Protein AF-S6UNH2-F1 (afdb_monomer_lite)

pLDDT: mean 91.47, std 14.05, range [48.41, 98.62]

Structure (mmCIF, N/CA/C/O backbone):
data_AF-S6UNH2-F1
#
_entry.id   AF-S6UNH2-F1
#
loop_
_atom_site.group_PDB
_atom_site.id
_atom_site.type_symbol
_atom_site.label_atom_id
_atom_site.label_alt_id
_atom_site.label_comp_id
_atom_site.label_asym_id
_atom_site.label_entity_id
_atom_site.label_seq_id
_atom_site.pdbx_PDB_ins_code
_atom_site.Cartn_x
_atom_site.Cartn_y
_atom_site.Cartn_z
_atom_site.occupancy
_atom_site.B_iso_or_equiv
_atom_site.auth_seq_id
_atom_site.auth_comp_id
_atom_site.auth_asym_id
_atom_site.auth_atom_id
_atom_site.pdbx_PDB_model_num
ATOM 1 N N . ILE A 1 1 ? -15.394 4.368 2.231 1.00 92.94 1 ILE A N 1
ATOM 2 C CA . ILE A 1 1 ? -13.967 4.770 2.104 1.00 92.94 1 ILE A CA 1
ATOM 3 C C . ILE A 1 1 ? -13.036 3.638 2.526 1.00 92.94 1 ILE A C 1
ATOM 5 O O . ILE A 1 1 ? -12.241 3.225 1.700 1.00 92.94 1 ILE A O 1
ATOM 9 N N . ALA A 1 2 ? -13.166 3.082 3.737 1.00 96.62 2 ALA A N 1
ATOM 10 C CA . ALA A 1 2 ? -12.270 2.028 4.234 1.00 96.62 2 ALA A CA 1
ATOM 11 C C . ALA A 1 2 ? -12.104 0.830 3.270 1.00 96.62 2 ALA A C 1
ATOM 13 O O . ALA A 1 2 ? -10.986 0.505 2.887 1.00 96.62 2 ALA A O 1
ATOM 14 N N . LEU A 1 3 ? -13.210 0.255 2.776 1.00 97.50 3 LEU A N 1
ATOM 15 C CA . LEU A 1 3 ? -13.170 -0.822 1.772 1.00 97.50 3 LEU A CA 1
ATOM 16 C C . LEU A 1 3 ? -12.497 -0.404 0.455 1.00 97.50 3 LEU A C 1
ATOM 18 O O . LEU A 1 3 ? -11.778 -1.197 -0.139 1.00 97.50 3 LEU A O 1
ATOM 22 N N . ALA A 1 4 ? -12.698 0.840 0.012 1.00 98.31 4 ALA A N 1
ATOM 23 C CA . ALA A 1 4 ? -12.071 1.353 -1.204 1.00 98.31 4 ALA A CA 1
ATOM 24 C C . ALA A 1 4 ? -10.552 1.533 -1.035 1.00 98.31 4 ALA A C 1
ATOM 26 O O . ALA A 1 4 ? -9.813 1.270 -1.975 1.00 98.31 4 ALA A O 1
ATOM 27 N N . LEU A 1 5 ? -10.084 1.923 0.159 1.00 98.38 5 LEU A N 1
ATOM 28 C CA . LEU A 1 5 ? -8.654 2.005 0.478 1.00 98.38 5 LEU A CA 1
ATOM 29 C C . LEU A 1 5 ? -7.993 0.622 0.449 1.00 98.38 5 LEU A C 1
ATOM 31 O O . LEU A 1 5 ? -6.960 0.453 -0.196 1.00 98.38 5 LEU A O 1
ATOM 35 N N . VAL A 1 6 ? -8.620 -0.373 1.088 1.00 98.56 6 VAL A N 1
ATOM 36 C CA . VAL A 1 6 ? -8.122 -1.758 1.079 1.00 98.56 6 VAL A CA 1
ATOM 37 C C . VAL A 1 6 ? -8.106 -2.318 -0.340 1.00 98.56 6 VAL A C 1
ATOM 39 O O . VAL A 1 6 ? -7.088 -2.849 -0.774 1.00 98.56 6 VAL A O 1
ATOM 42 N N . LEU A 1 7 ? -9.207 -2.168 -1.082 1.00 98.56 7 LEU A N 1
ATOM 43 C CA . LEU A 1 7 ? -9.312 -2.678 -2.446 1.00 98.56 7 LEU A CA 1
ATOM 44 C C . LEU A 1 7 ? -8.326 -1.983 -3.391 1.00 98.56 7 LEU A C 1
ATOM 46 O O . LEU A 1 7 ? -7.657 -2.655 -4.167 1.00 98.56 7 LEU A O 1
ATOM 50 N N . GLY A 1 8 ? -8.204 -0.656 -3.312 1.00 98.38 8 GLY A N 1
ATOM 51 C CA . GLY A 1 8 ? -7.279 0.113 -4.142 1.00 98.38 8 GLY A CA 1
ATOM 52 C C . GLY A 1 8 ? -5.822 -0.291 -3.918 1.00 98.38 8 GLY A C 1
ATOM 53 O O . GLY A 1 8 ? -5.107 -0.547 -4.884 1.00 98.38 8 GLY A O 1
ATOM 54 N N . GLY A 1 9 ? -5.397 -0.427 -2.658 1.00 98.31 9 GLY A N 1
ATOM 55 C CA . GLY A 1 9 ? -4.051 -0.910 -2.349 1.00 98.31 9 GLY A CA 1
ATOM 56 C C . GLY A 1 9 ? -3.836 -2.362 -2.788 1.00 98.31 9 GLY A C 1
ATOM 57 O O . GLY A 1 9 ? -2.827 -2.671 -3.417 1.00 98.31 9 GLY A O 1
ATOM 58 N N . ALA A 1 10 ? -4.810 -3.249 -2.558 1.00 98.50 10 ALA A N 1
ATOM 59 C CA . ALA A 1 10 ? -4.717 -4.643 -2.992 1.00 98.50 10 ALA A CA 1
ATOM 60 C C . ALA A 1 10 ? -4.582 -4.766 -4.519 1.00 98.50 10 ALA A C 1
ATOM 62 O O . ALA A 1 10 ? -3.759 -5.542 -4.998 1.00 98.50 10 ALA A O 1
ATOM 63 N N . LEU A 1 11 ? -5.345 -3.973 -5.279 1.00 98.62 11 LEU A N 1
ATOM 64 C CA . LEU A 1 11 ? -5.265 -3.943 -6.739 1.00 98.62 11 LEU A CA 1
ATOM 65 C C . LEU A 1 11 ? -3.934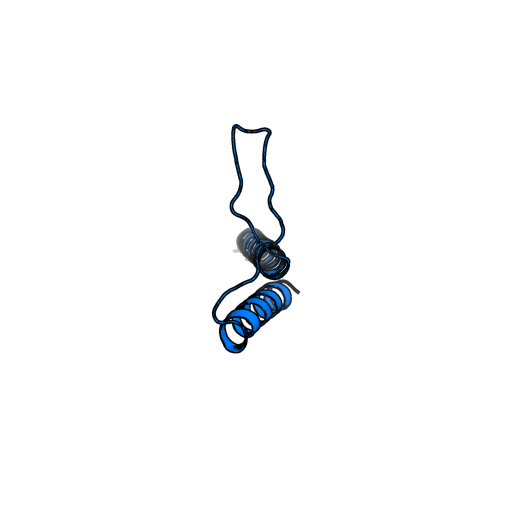 -3.373 -7.244 1.00 98.62 11 LEU A C 1
ATOM 67 O O . LEU A 1 11 ? -3.385 -3.926 -8.191 1.00 98.62 11 LEU A O 1
ATOM 71 N N . GLY A 1 12 ? -3.386 -2.328 -6.614 1.00 98.06 12 GLY A N 1
ATOM 72 C CA . GLY A 1 12 ? -2.068 -1.789 -6.979 1.00 98.06 12 GLY A CA 1
ATOM 73 C C . GLY A 1 12 ? -0.956 -2.826 -6.802 1.00 98.06 12 GLY A C 1
ATOM 74 O O . GLY A 1 12 ? -0.226 -3.139 -7.737 1.00 98.06 12 GLY A O 1
ATOM 75 N N . ASN A 1 13 ? -0.919 -3.468 -5.635 1.00 98.38 13 ASN A N 1
ATOM 76 C CA . ASN A 1 13 ? 0.034 -4.535 -5.334 1.00 98.38 13 ASN A CA 1
ATOM 77 C C . ASN A 1 13 ? -0.176 -5.805 -6.184 1.00 98.38 13 ASN A C 1
ATOM 79 O O . ASN A 1 13 ? 0.762 -6.583 -6.385 1.00 98.38 13 ASN A O 1
ATOM 83 N N . LEU A 1 14 ? -1.404 -6.067 -6.643 1.00 98.44 14 LEU A N 1
ATOM 84 C CA . LEU A 1 14 ? -1.697 -7.150 -7.583 1.00 98.44 14 LEU A CA 1
ATOM 85 C C . LEU A 1 14 ? -1.187 -6.809 -8.984 1.00 98.44 14 LEU A C 1
ATOM 87 O O . LEU A 1 14 ? -0.575 -7.661 -9.621 1.00 98.44 14 LEU A O 1
ATOM 91 N N . TYR A 1 15 ? -1.415 -5.579 -9.447 1.00 98.31 15 TYR A N 1
ATOM 92 C CA . TYR A 1 15 ? -0.932 -5.106 -10.741 1.00 98.31 15 TYR A CA 1
ATOM 93 C C . TYR A 1 15 ? 0.589 -5.242 -10.844 1.00 98.31 15 TYR A C 1
ATOM 95 O O . TYR A 1 15 ? 1.076 -5.850 -11.797 1.00 98.31 15 TYR A O 1
ATOM 103 N N . ASP A 1 16 ? 1.325 -4.788 -9.826 1.00 97.81 16 ASP A N 1
ATOM 104 C CA . ASP A 1 16 ? 2.783 -4.921 -9.779 1.00 97.81 16 ASP A CA 1
ATOM 105 C C . ASP A 1 16 ? 3.216 -6.387 -9.894 1.00 97.81 16 ASP A C 1
ATOM 107 O O . ASP A 1 16 ? 4.059 -6.736 -10.717 1.00 97.81 16 ASP A O 1
ATOM 111 N N . ARG A 1 17 ? 2.568 -7.293 -9.154 1.00 97.81 17 ARG A N 1
ATOM 112 C CA . ARG A 1 17 ? 2.871 -8.730 -9.238 1.00 97.81 17 ARG A CA 1
ATOM 113 C C . ARG A 1 17 ? 2.588 -9.322 -10.615 1.00 97.81 17 ARG A C 1
ATOM 115 O O . ARG A 1 17 ? 3.349 -10.174 -11.059 1.00 97.81 17 ARG A O 1
ATOM 122 N N . VAL A 1 18 ? 1.516 -8.898 -11.280 1.00 98.44 18 VAL A N 1
ATOM 123 C CA . VAL A 1 18 ? 1.147 -9.409 -12.608 1.00 98.44 18 VAL A CA 1
ATOM 124 C C . VAL A 1 18 ? 2.092 -8.886 -13.690 1.00 98.44 18 VAL A C 1
ATOM 126 O O . VAL A 1 18 ? 2.469 -9.643 -14.579 1.00 98.44 18 VAL A O 1
ATOM 129 N N . VAL A 1 19 ? 2.483 -7.612 -13.623 1.00 98.38 19 VAL A N 1
ATOM 130 C CA . VAL A 1 19 ? 3.266 -6.954 -14.682 1.00 98.38 19 VAL A CA 1
ATOM 131 C C . VAL A 1 19 ? 4.772 -7.089 -14.462 1.00 98.38 19 VAL A C 1
ATOM 133 O O . VAL A 1 19 ? 5.520 -7.280 -15.417 1.00 98.38 19 VAL A O 1
ATOM 136 N N . LEU A 1 20 ? 5.224 -6.999 -13.212 1.00 97.75 20 LEU A N 1
ATOM 137 C CA . LEU A 1 20 ? 6.639 -6.944 -12.833 1.00 97.75 20 LEU A CA 1
ATOM 138 C C . LEU A 1 20 ? 7.125 -8.238 -12.161 1.00 97.75 20 LEU A C 1
ATOM 140 O O . LEU A 1 20 ? 8.328 -8.432 -11.987 1.00 97.75 20 LEU A O 1
ATOM 144 N N . GLY A 1 21 ? 6.212 -9.122 -11.743 1.00 97.69 21 GLY A N 1
ATOM 145 C CA . GLY A 1 21 ? 6.534 -10.356 -11.013 1.00 97.69 21 GLY A CA 1
ATOM 146 C C . GLY A 1 21 ? 6.863 -10.153 -9.528 1.00 97.69 21 GLY A C 1
ATOM 147 O O . GLY A 1 21 ? 7.094 -11.125 -8.813 1.00 97.69 21 GLY A O 1
ATOM 148 N N . HIS A 1 22 ? 6.881 -8.910 -9.045 1.00 96.56 22 HIS A N 1
ATOM 149 C CA . HIS A 1 22 ? 7.153 -8.534 -7.657 1.00 96.56 22 HIS A CA 1
ATOM 150 C C . HIS A 1 22 ? 6.525 -7.169 -7.348 1.00 96.56 22 HIS A C 1
ATOM 152 O O . HIS A 1 22 ? 6.082 -6.474 -8.256 1.00 96.56 22 HIS A O 1
ATOM 158 N N . VAL A 1 23 ? 6.471 -6.798 -6.068 1.00 97.94 23 VAL A N 1
ATOM 159 C CA . VAL A 1 23 ? 6.023 -5.467 -5.630 1.00 97.94 23 VAL A CA 1
ATOM 160 C C . VAL A 1 23 ? 7.226 -4.553 -5.481 1.00 97.94 23 VAL A C 1
ATOM 162 O O . VAL A 1 23 ? 8.268 -4.990 -4.992 1.00 97.94 23 VAL A O 1
ATOM 165 N N . ILE A 1 24 ? 7.079 -3.295 -5.895 1.00 97.50 24 ILE A N 1
ATOM 166 C CA . ILE A 1 24 ? 8.105 -2.279 -5.674 1.00 97.50 24 ILE A CA 1
ATOM 167 C C . ILE A 1 24 ? 7.846 -1.593 -4.331 1.00 97.50 24 ILE A C 1
ATOM 169 O O . ILE A 1 24 ? 6.897 -0.819 -4.183 1.00 97.50 24 ILE A O 1
ATOM 173 N N . ASP A 1 25 ? 8.749 -1.830 -3.384 1.00 97.38 25 ASP A N 1
ATOM 174 C CA . ASP A 1 25 ? 8.793 -1.140 -2.098 1.00 97.38 25 ASP A CA 1
ATOM 175 C C . ASP A 1 25 ? 9.838 -0.023 -2.143 1.00 97.38 25 ASP A C 1
ATOM 177 O O . ASP A 1 25 ? 10.993 -0.246 -2.509 1.00 97.38 25 ASP A O 1
ATOM 181 N N . PHE A 1 26 ? 9.441 1.196 -1.777 1.00 97.06 26 PHE A N 1
ATOM 182 C CA . PHE A 1 26 ? 10.306 2.381 -1.885 1.00 97.06 26 PHE A CA 1
ATOM 183 C C . PHE A 1 26 ? 10.353 3.236 -0.616 1.00 97.06 26 PHE A C 1
ATOM 185 O O . PHE A 1 26 ? 11.197 4.126 -0.508 1.00 97.06 26 PHE A O 1
ATOM 192 N N . ILE A 1 27 ? 9.474 2.984 0.357 1.00 97.62 27 ILE A N 1
ATOM 193 C CA . ILE A 1 27 ? 9.457 3.692 1.636 1.00 97.62 27 ILE A CA 1
ATOM 194 C C . ILE A 1 27 ? 10.171 2.825 2.668 1.00 97.62 27 ILE A C 1
ATOM 196 O O . ILE A 1 27 ? 9.647 1.800 3.091 1.00 97.62 27 ILE A O 1
ATOM 200 N N . LEU A 1 28 ? 11.361 3.250 3.096 1.00 97.94 28 LEU A N 1
ATOM 201 C CA . LEU A 1 28 ? 12.123 2.600 4.160 1.00 97.94 28 LEU A CA 1
ATOM 202 C C . LEU A 1 28 ? 12.175 3.510 5.388 1.00 97.94 28 LEU A C 1
ATOM 204 O O . LEU A 1 28 ? 12.852 4.537 5.389 1.00 97.94 28 LEU A O 1
ATOM 208 N N . VAL A 1 29 ? 11.475 3.118 6.450 1.00 97.75 29 VAL A N 1
ATOM 209 C CA . VAL A 1 29 ? 11.515 3.818 7.739 1.00 97.75 29 VAL A CA 1
ATOM 210 C C . VAL A 1 29 ? 12.512 3.110 8.643 1.00 97.75 29 VAL A C 1
ATOM 212 O O . VAL A 1 29 ? 12.457 1.896 8.813 1.00 97.75 29 VAL A O 1
ATOM 215 N N . HIS A 1 30 ? 13.429 3.855 9.248 1.00 97.12 30 HIS A N 1
ATOM 216 C CA . HIS A 1 30 ? 14.429 3.283 10.141 1.00 97.12 30 HIS A CA 1
ATOM 217 C C . HIS A 1 30 ? 14.793 4.252 11.266 1.00 97.12 30 HIS A C 1
ATOM 219 O O . HIS A 1 30 ? 14.596 5.46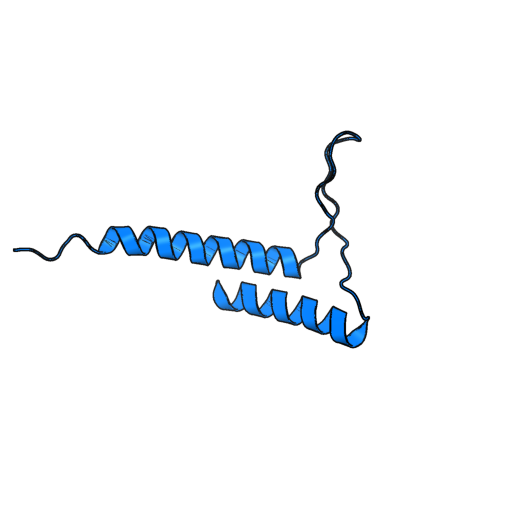3 11.161 1.00 97.12 30 HIS A O 1
ATOM 225 N N . TRP A 1 31 ? 15.329 3.708 12.357 1.00 97.25 31 TRP A N 1
ATOM 226 C CA . TRP A 1 31 ? 15.883 4.481 13.460 1.00 97.25 31 TRP A CA 1
ATOM 227 C C . TRP A 1 31 ? 17.380 4.215 13.581 1.00 97.25 31 TRP A C 1
ATOM 229 O O . TRP A 1 31 ? 17.818 3.170 14.081 1.00 97.25 31 TRP A O 1
ATOM 239 N N . GLN A 1 32 ? 18.168 5.195 13.124 1.00 94.31 32 GLN A N 1
ATOM 240 C CA . GLN A 1 32 ? 19.627 5.098 13.040 1.00 94.31 32 GLN A CA 1
ATOM 241 C C . GLN A 1 32 ? 20.034 3.787 12.336 1.00 94.31 32 GLN A C 1
ATOM 243 O O . GLN A 1 32 ? 19.398 3.396 11.360 1.00 94.31 32 GLN A O 1
ATOM 248 N N . ASN A 1 33 ? 21.060 3.106 12.850 1.00 92.94 33 ASN A N 1
ATOM 249 C CA . ASN A 1 33 ? 21.505 1.785 12.405 1.00 92.94 33 ASN A CA 1
ATOM 250 C C . ASN A 1 33 ? 21.054 0.665 13.368 1.00 92.94 33 ASN A C 1
ATOM 252 O O . ASN A 1 33 ? 21.705 -0.371 13.464 1.00 92.94 33 ASN A O 1
ATOM 256 N N . ARG A 1 34 ? 20.008 0.909 14.175 1.00 95.38 34 ARG A N 1
ATOM 257 C CA . ARG A 1 34 ? 19.548 -0.023 15.223 1.00 95.38 34 ARG A CA 1
ATOM 258 C C . ARG A 1 34 ? 18.291 -0.780 14.835 1.00 95.38 34 ARG A C 1
ATOM 260 O O . ARG A 1 34 ? 18.099 -1.902 15.288 1.00 95.38 34 ARG A O 1
ATOM 267 N N . TRP A 1 35 ? 17.423 -0.154 14.050 1.00 96.31 35 TRP A N 1
ATOM 268 C CA . TRP A 1 35 ? 16.145 -0.739 13.690 1.00 96.31 35 TRP A CA 1
ATOM 269 C C . TRP A 1 35 ? 15.692 -0.258 12.322 1.00 96.31 35 TRP A C 1
ATOM 271 O O . TRP A 1 35 ? 15.766 0.934 12.031 1.00 96.31 35 TRP A O 1
ATOM 281 N N . TYR A 1 36 ? 15.195 -1.193 11.521 1.00 97.19 36 TYR A N 1
ATOM 282 C CA . TYR A 1 36 ? 14.644 -0.954 10.197 1.00 97.19 36 TYR A CA 1
ATOM 283 C C . TYR A 1 36 ? 13.246 -1.551 10.168 1.00 97.19 36 TYR A C 1
ATOM 285 O O . TYR A 1 36 ? 13.068 -2.742 10.432 1.00 97.19 36 TYR A O 1
ATOM 293 N N . PHE A 1 37 ? 12.259 -0.719 9.867 1.00 96.75 37 PHE A N 1
ATOM 294 C CA . PHE A 1 37 ? 10.948 -1.209 9.492 1.00 96.75 37 PHE A CA 1
ATOM 295 C C . PHE A 1 37 ? 11.053 -1.813 8.083 1.00 96.75 37 PHE A C 1
ATOM 297 O O . PHE A 1 37 ? 11.786 -1.258 7.258 1.00 96.75 37 PHE A O 1
ATOM 304 N N . PRO A 1 38 ? 10.368 -2.932 7.789 1.00 96.81 38 PRO A N 1
ATOM 305 C CA . PRO A 1 38 ? 10.320 -3.471 6.435 1.00 96.81 38 PRO A CA 1
ATOM 306 C C . PRO A 1 38 ? 9.926 -2.385 5.435 1.00 96.81 38 PRO A C 1
ATOM 308 O O . PRO A 1 38 ? 9.042 -1.578 5.723 1.00 96.81 38 PRO A O 1
ATOM 311 N N . ALA A 1 39 ? 10.597 -2.344 4.285 1.00 97.81 39 ALA A N 1
ATOM 312 C CA . ALA A 1 39 ? 10.214 -1.408 3.241 1.00 97.81 39 ALA A CA 1
ATOM 313 C C . ALA A 1 39 ? 8.760 -1.671 2.821 1.00 97.81 39 ALA A C 1
ATOM 315 O O . ALA A 1 39 ? 8.308 -2.814 2.831 1.00 97.81 39 ALA A O 1
ATOM 316 N N . PHE A 1 40 ? 8.037 -0.605 2.503 1.00 98.31 40 PHE A N 1
ATOM 317 C CA . PHE A 1 40 ? 6.639 -0.669 2.091 1.00 98.31 40 PHE A CA 1
ATOM 318 C C . PHE A 1 40 ? 6.356 0.372 1.010 1.00 98.31 40 PHE A C 1
ATOM 320 O O . PHE A 1 40 ? 7.208 1.206 0.672 1.00 98.31 40 PHE A O 1
ATOM 327 N N . ASN A 1 41 ? 5.142 0.350 0.472 1.00 98.19 41 ASN A N 1
ATOM 328 C CA . ASN A 1 41 ? 4.706 1.302 -0.539 1.00 98.19 41 ASN A CA 1
ATOM 329 C C . ASN A 1 41 ? 3.371 1.991 -0.184 1.00 98.19 41 ASN A C 1
ATOM 331 O O . ASN A 1 41 ? 2.797 1.856 0.905 1.00 98.19 41 ASN A O 1
ATOM 335 N N . VAL A 1 42 ? 2.864 2.796 -1.120 1.00 98.12 42 VAL A N 1
ATOM 336 C CA . VAL A 1 42 ? 1.593 3.517 -0.941 1.00 98.12 42 VAL A CA 1
ATOM 337 C C . VAL A 1 42 ? 0.396 2.560 -0.897 1.00 98.12 42 VAL A C 1
ATOM 339 O O . VAL A 1 42 ? -0.560 2.827 -0.165 1.00 98.12 42 VAL A O 1
ATOM 342 N N . ALA A 1 43 ? 0.442 1.439 -1.620 1.00 98.19 43 ALA A N 1
ATOM 343 C CA . ALA A 1 43 ? -0.605 0.424 -1.572 1.00 98.19 43 ALA A CA 1
ATOM 344 C C . ALA A 1 43 ? -0.707 -0.220 -0.178 1.00 98.19 43 ALA A C 1
ATOM 346 O O . ALA A 1 43 ? -1.811 -0.318 0.362 1.00 98.19 43 ALA A O 1
ATOM 347 N N . ASP A 1 44 ? 0.418 -0.549 0.457 1.00 98.12 44 ASP A N 1
ATOM 348 C CA . ASP A 1 44 ? 0.450 -1.076 1.829 1.00 98.12 44 ASP A CA 1
ATOM 349 C C . ASP A 1 44 ? -0.071 -0.059 2.848 1.00 98.12 44 ASP A C 1
ATOM 351 O O . ASP A 1 44 ? -0.807 -0.405 3.779 1.00 98.12 44 ASP A O 1
ATOM 355 N N . SER A 1 45 ? 0.253 1.221 2.645 1.00 98.31 45 SER A N 1
ATOM 356 C CA . SER A 1 45 ? -0.261 2.316 3.475 1.00 98.31 45 SER A CA 1
ATOM 357 C C . SER A 1 45 ? -1.785 2.430 3.364 1.00 98.31 45 SER A C 1
ATOM 359 O O . SER A 1 45 ? -2.475 2.529 4.381 1.00 98.31 45 SER A O 1
ATOM 361 N N . ALA A 1 46 ? -2.334 2.363 2.145 1.00 98.50 46 ALA A N 1
ATOM 362 C CA . ALA A 1 46 ? -3.777 2.403 1.909 1.00 98.50 46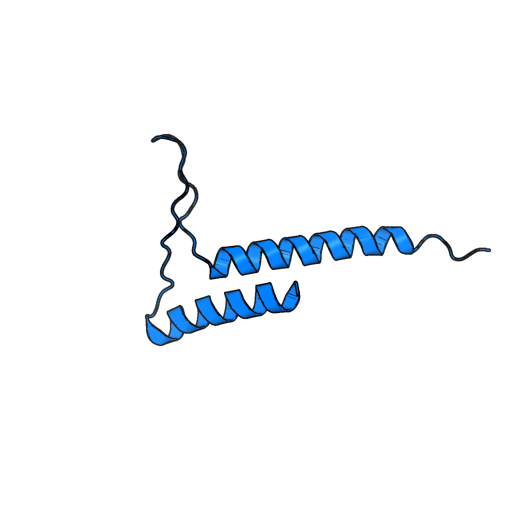 ALA A CA 1
ATOM 363 C C . ALA A 1 46 ? -4.493 1.202 2.545 1.00 98.50 46 ALA A C 1
ATOM 365 O O . ALA A 1 46 ? -5.506 1.381 3.225 1.00 98.50 46 ALA A O 1
ATOM 366 N N . ILE A 1 47 ? -3.936 -0.005 2.397 1.00 98.56 47 ILE A N 1
ATOM 367 C CA . ILE A 1 47 ? -4.455 -1.217 3.043 1.00 98.56 47 ILE A CA 1
ATOM 368 C C . ILE A 1 47 ? -4.454 -1.053 4.564 1.00 98.56 47 ILE A C 1
ATOM 370 O O . ILE A 1 47 ? -5.478 -1.297 5.199 1.00 98.56 47 ILE A O 1
ATOM 374 N N . THR A 1 48 ? -3.344 -0.595 5.145 1.00 98.38 48 THR A N 1
ATOM 375 C CA . THR A 1 48 ? -3.196 -0.435 6.598 1.00 98.38 48 THR A CA 1
ATOM 376 C C . THR A 1 48 ? -4.195 0.577 7.155 1.00 98.38 48 THR A C 1
ATOM 378 O O . THR A 1 48 ? -4.910 0.278 8.111 1.00 98.38 48 THR A O 1
ATOM 381 N N . VAL A 1 49 ? -4.316 1.756 6.535 1.00 98.44 49 VAL A N 1
ATOM 382 C CA . VAL A 1 49 ? -5.288 2.779 6.957 1.00 98.44 49 VAL A CA 1
ATOM 383 C C . VAL A 1 49 ? -6.719 2.266 6.796 1.00 98.44 49 VAL A C 1
ATOM 385 O O . VAL A 1 49 ? -7.528 2.407 7.712 1.00 98.44 49 VAL A O 1
ATOM 388 N N . GLY A 1 50 ? -7.036 1.622 5.669 1.00 98.31 50 GLY A N 1
ATOM 389 C CA . GLY A 1 50 ? -8.348 1.023 5.438 1.00 98.31 50 GLY A CA 1
ATOM 390 C C . GLY A 1 50 ? -8.698 -0.048 6.476 1.00 98.31 50 GLY A C 1
ATOM 391 O O . GLY A 1 50 ? -9.804 -0.036 7.015 1.00 98.31 50 GLY A O 1
ATOM 392 N N . ALA A 1 51 ? -7.749 -0.917 6.826 1.00 98.19 51 ALA A N 1
ATOM 393 C CA . ALA A 1 51 ? -7.916 -1.940 7.854 1.00 98.19 51 ALA A CA 1
ATOM 394 C C . ALA A 1 51 ? -8.128 -1.333 9.250 1.00 98.19 51 ALA A C 1
ATOM 396 O O . ALA A 1 51 ? -9.037 -1.756 9.963 1.00 98.19 51 ALA A O 1
ATOM 397 N N . ILE A 1 52 ? -7.360 -0.300 9.623 1.00 98.19 52 ILE A N 1
ATOM 398 C CA . ILE A 1 52 ? -7.551 0.432 10.887 1.00 98.19 52 ILE A CA 1
ATOM 399 C C . ILE A 1 52 ? -8.947 1.064 10.936 1.00 98.19 52 ILE A C 1
ATOM 401 O O . ILE A 1 52 ? -9.629 0.961 11.954 1.00 98.19 52 ILE A O 1
ATOM 405 N N . MET A 1 53 ? -9.410 1.677 9.842 1.00 97.38 53 MET A N 1
ATOM 406 C CA . MET A 1 53 ? -10.758 2.249 9.775 1.00 97.38 53 MET A CA 1
ATOM 407 C C . MET A 1 53 ? -11.847 1.187 9.970 1.00 97.38 53 MET A C 1
ATOM 409 O O . MET A 1 53 ? -12.783 1.429 10.728 1.00 97.38 53 MET A O 1
ATOM 413 N N . LEU A 1 54 ? -11.722 0.020 9.325 1.00 97.00 54 LEU A N 1
ATOM 414 C CA . LEU A 1 54 ? -12.662 -1.095 9.508 1.00 97.00 54 LEU A CA 1
ATOM 415 C C . LEU A 1 54 ? -12.647 -1.612 10.950 1.00 97.00 54 LEU A C 1
ATOM 417 O O . LEU A 1 54 ? -13.705 -1.819 11.539 1.00 97.00 54 LEU A O 1
ATOM 421 N N . ALA A 1 55 ? -11.464 -1.767 11.547 1.00 96.19 55 ALA A N 1
ATOM 422 C CA . ALA A 1 55 ? -11.340 -2.197 12.934 1.00 96.19 55 ALA A CA 1
ATOM 423 C C . ALA A 1 55 ? -12.025 -1.206 13.892 1.00 96.19 55 ALA A C 1
ATOM 425 O O . ALA A 1 55 ? -12.813 -1.610 14.745 1.00 96.19 55 ALA A O 1
ATOM 426 N N . LEU A 1 56 ? -11.781 0.099 13.726 1.00 95.62 56 LEU A N 1
ATOM 427 C CA . LEU A 1 56 ? -12.420 1.142 14.533 1.00 95.62 56 LEU A CA 1
ATOM 428 C C . LEU A 1 56 ? -13.946 1.162 14.372 1.00 95.62 56 LEU A C 1
ATOM 430 O O . LEU A 1 56 ? -14.652 1.395 15.355 1.00 95.62 56 LEU A O 1
ATOM 434 N N . ASP A 1 57 ? -14.454 0.909 13.166 1.00 93.31 57 ASP A N 1
ATOM 435 C CA . ASP A 1 57 ? -15.892 0.810 12.900 1.00 93.31 57 ASP A CA 1
ATOM 436 C C . ASP A 1 57 ? -16.526 -0.364 13.664 1.00 93.31 57 ASP A C 1
ATOM 438 O O . ASP A 1 57 ? -17.523 -0.190 14.369 1.00 93.31 57 ASP A O 1
ATOM 442 N N . MET A 1 58 ? -15.872 -1.531 13.659 1.00 91.06 58 MET A N 1
ATOM 443 C CA . MET A 1 58 ? -16.309 -2.700 14.434 1.00 91.06 58 MET A CA 1
ATOM 444 C C . MET A 1 58 ? -16.343 -2.425 15.945 1.00 91.06 58 MET A C 1
ATOM 446 O O . MET A 1 58 ? -17.294 -2.815 16.628 1.00 91.06 58 MET A O 1
ATOM 450 N N . PHE A 1 59 ? -15.333 -1.732 16.484 1.00 90.81 59 PHE A N 1
ATOM 451 C CA . PHE A 1 59 ? -15.300 -1.377 17.907 1.00 90.81 59 PHE A CA 1
ATOM 452 C C . PHE A 1 59 ? -16.374 -0.350 18.291 1.00 90.81 59 PHE A C 1
ATOM 454 O O . PHE A 1 59 ? -16.905 -0.419 19.400 1.00 90.81 59 PHE A O 1
ATOM 461 N N . LYS A 1 60 ? -16.730 0.581 17.394 1.00 86.50 60 LYS A N 1
ATOM 462 C CA . LYS A 1 60 ? -17.841 1.521 17.618 1.00 86.50 60 LYS A CA 1
ATOM 463 C C . LYS A 1 60 ? -19.198 0.826 17.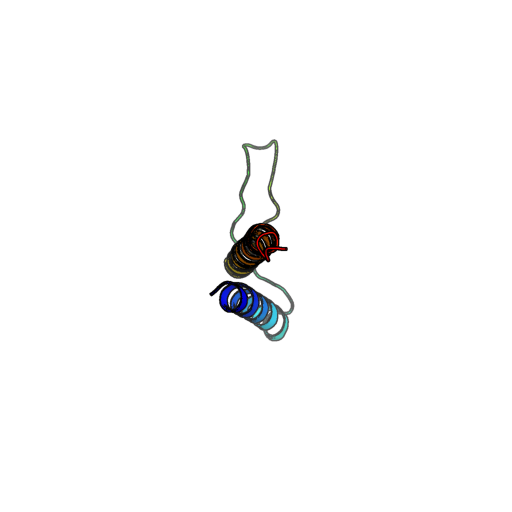5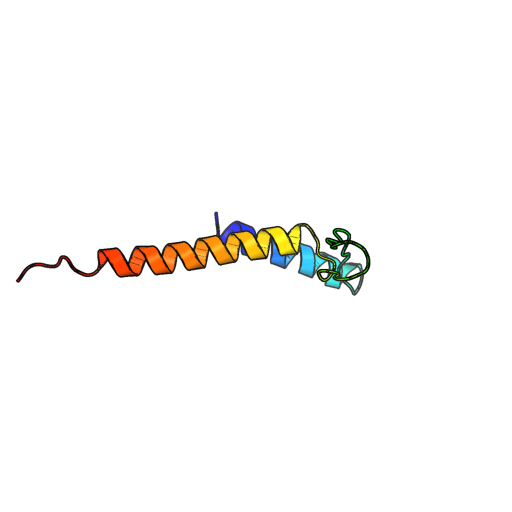61 1.00 86.50 60 LYS A C 1
ATOM 465 O O . LYS A 1 60 ? -20.025 1.075 18.431 1.00 86.50 60 LYS A O 1
ATOM 470 N N . SER A 1 61 ? -19.405 -0.069 16.596 1.00 74.19 61 SER A N 1
ATOM 471 C CA . SER A 1 61 ? -20.677 -0.775 16.408 1.00 74.19 61 SER A CA 1
ATOM 472 C C . SER A 1 61 ? -21.074 -1.610 17.637 1.00 74.19 61 SER A C 1
ATOM 474 O O . SER A 1 61 ? -22.231 -1.582 18.055 1.00 74.19 61 SER A O 1
ATOM 476 N N . LYS A 1 62 ? -20.105 -2.242 18.323 1.00 62.59 62 LYS A N 1
ATOM 477 C CA . LYS A 1 62 ? -20.357 -2.952 19.594 1.00 62.59 62 LYS A CA 1
ATOM 478 C C . LYS A 1 62 ? -20.936 -2.072 20.707 1.00 62.59 62 LYS A C 1
ATOM 480 O O . LYS A 1 62 ? -21.603 -2.593 21.591 1.00 62.59 62 LYS A O 1
ATOM 485 N N . LYS A 1 63 ? -20.688 -0.761 20.685 1.00 59.81 63 LYS A N 1
ATOM 486 C CA . LYS A 1 63 ? -21.121 0.169 21.738 1.00 59.81 63 LYS A CA 1
ATOM 487 C C . LYS A 1 63 ? -22.565 0.654 21.570 1.00 59.81 63 LYS A C 1
ATOM 489 O O . LYS A 1 63 ? -23.103 1.262 22.485 1.00 59.81 63 LYS A O 1
ATOM 494 N N . THR A 1 64 ? -23.186 0.395 20.420 1.00 57.91 64 THR A N 1
ATOM 495 C CA . THR A 1 64 ? -24.544 0.863 20.085 1.00 57.91 64 THR A CA 1
ATOM 496 C C . THR A 1 64 ? -25.606 -0.237 20.253 1.00 57.91 64 THR A C 1
ATOM 498 O O . THR A 1 64 ? -26.781 0.001 20.004 1.00 57.91 64 THR A O 1
ATOM 501 N N . GLY A 1 65 ? -25.221 -1.435 20.713 1.00 57.06 65 GLY A N 1
ATOM 502 C CA . GLY A 1 65 ? -26.121 -2.584 20.88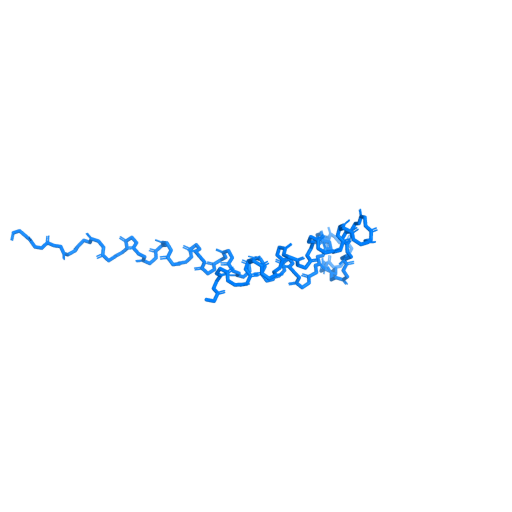3 1.00 57.06 65 GLY A CA 1
ATOM 503 C C . GLY A 1 65 ? -26.794 -2.749 22.255 1.00 57.06 65 GLY A C 1
ATOM 504 O O . GLY A 1 65 ? -27.546 -3.701 22.415 1.00 57.06 65 GLY A O 1
ATOM 505 N N . GLU A 1 66 ? -26.559 -1.867 23.234 1.00 57.31 66 GLU A N 1
ATOM 506 C CA . GLU A 1 66 ? -27.098 -1.987 24.610 1.00 57.31 66 GLU A CA 1
ATOM 507 C C . GLU A 1 66 ? -28.084 -0.865 24.985 1.00 57.31 66 GLU A C 1
ATOM 509 O O . GLU A 1 66 ? -28.090 -0.359 26.102 1.00 57.31 66 GLU A O 1
ATOM 514 N N . THR A 1 67 ? -28.962 -0.479 24.059 1.00 53.84 67 THR A N 1
ATOM 515 C CA . THR A 1 67 ? -30.214 0.213 24.414 1.00 53.84 67 THR A CA 1
ATOM 516 C C . THR A 1 67 ? -31.355 -0.321 23.559 1.00 53.84 67 THR A C 1
ATOM 518 O O . THR A 1 67 ? -31.818 0.337 22.627 1.00 53.84 67 THR A O 1
ATOM 521 N N . VAL A 1 68 ? -31.806 -1.534 23.857 1.00 55.88 68 VAL A N 1
ATOM 522 C CA . VAL A 1 68 ? -33.196 -1.910 23.596 1.00 55.88 68 VAL A CA 1
ATOM 523 C C . VAL A 1 68 ? -33.789 -2.166 24.970 1.00 55.88 68 VAL A C 1
ATOM 525 O O . VAL A 1 68 ? -33.388 -3.104 25.649 1.00 55.88 68 VAL A O 1
ATOM 528 N N . ASN A 1 69 ? -34.618 -1.212 25.391 1.00 52.69 69 ASN A N 1
ATOM 529 C CA . ASN A 1 69 ? -35.334 -1.203 26.659 1.00 52.69 69 ASN A CA 1
ATOM 530 C C . ASN A 1 69 ? -36.148 -2.489 26.855 1.00 52.69 69 ASN A C 1
ATOM 532 O O . ASN A 1 69 ? -36.602 -3.083 25.873 1.00 52.69 69 ASN A O 1
ATOM 536 N N . ASP A 1 70 ? -36.316 -2.832 28.133 1.00 48.41 70 ASP A N 1
ATOM 537 C CA . ASP A 1 70 ? -37.278 -3.791 28.687 1.00 48.41 70 ASP A CA 1
ATOM 538 C C . ASP A 1 70 ? -38.683 -3.714 28.056 1.00 48.41 70 ASP A C 1
ATOM 540 O O . ASP A 1 70 ? -39.135 -2.591 27.714 1.00 48.41 70 ASP A O 1
#

Organism: NCBI:txid1194404

InterPro domains:
  IPR001872 Peptidase A8, signal peptidase II [PF01252] (1-59)
  IPR001872 Peptidase A8, signal peptidase II [PR00781] (3-18)
  IPR001872 Peptidase A8, signal peptidase II [PR00781] (40-56)
  IPR001872 Peptidase A8, signal peptidase II [PS00855] (6-18)
  IPR001872 Peptidase A8, signal peptidase II [PTHR33695] (1-63)

Sequence (70 aa):
IALALVLGGALGNLYDRVVLGHVIDFILVHWQNRWYFPAFNVADSAITVGAIMLALDMFKSKKTGETVND

Secondary structure (DSSP, 8-state):
-HHHHHHHHHHHHHHHHHHHSS----B--EETTTEEPPPB-HHHHHHHHHHHHHHHHHHHHGGGSS----

Foldseek 3Di:
DLVCLQVVLVVQQVVCCVPVVGDDFDDWDADDVPGTDPGHDSSVVSNVVSVVVVVVVVVVVVVPPPDDDD

Radius of gyration: 17.7 Å; chains: 1; bounding box: 59×16×43 Å